Protein AF-A0A3M6VN60-F1 (afdb_monomer_lite)

Structure (mmCIF, N/CA/C/O backbone):
data_AF-A0A3M6VN60-F1
#
_entry.id   AF-A0A3M6VN60-F1
#
loop_
_atom_site.group_PDB
_atom_site.id
_atom_site.type_symbol
_atom_site.label_atom_id
_atom_site.label_alt_id
_atom_site.label_comp_id
_atom_site.label_asym_id
_atom_site.label_entity_id
_atom_site.label_seq_id
_atom_site.pdbx_PDB_ins_code
_atom_site.Cartn_x
_atom_site.Cartn_y
_atom_site.Cartn_z
_atom_site.occupancy
_atom_site.B_iso_or_equiv
_atom_site.auth_seq_id
_atom_site.auth_comp_id
_atom_site.auth_asym_id
_atom_site.auth_atom_id
_atom_site.pdbx_PDB_model_num
ATOM 1 N N . MET A 1 1 ? -46.910 0.283 26.138 1.00 45.59 1 MET A N 1
ATOM 2 C CA . MET A 1 1 ? -46.094 -0.534 25.217 1.00 45.59 1 MET A CA 1
ATOM 3 C C . MET A 1 1 ? -44.904 0.315 24.819 1.00 45.59 1 MET A C 1
ATOM 5 O O . MET A 1 1 ? -45.132 1.442 24.406 1.00 45.59 1 MET A O 1
ATOM 9 N N . SER A 1 2 ? -43.693 -0.178 25.081 1.00 51.00 2 SER A N 1
ATOM 10 C CA . SER A 1 2 ? -42.411 0.504 24.847 1.00 51.00 2 SER A CA 1
ATOM 11 C C . SER A 1 2 ? -42.206 0.785 23.353 1.00 51.00 2 SER A C 1
ATOM 13 O O . SER A 1 2 ? -42.551 -0.049 22.518 1.00 51.00 2 SER A O 1
ATOM 15 N N . SER A 1 3 ? -41.690 1.977 23.058 1.00 58.22 3 SER A N 1
ATOM 16 C CA . SER A 1 3 ? -41.261 2.427 21.732 1.00 58.22 3 SER A CA 1
ATOM 17 C C . SER A 1 3 ? -39.745 2.639 21.768 1.00 58.22 3 SER A C 1
ATOM 19 O O . SER A 1 3 ? -39.271 3.735 21.495 1.00 58.22 3 SER A O 1
ATOM 21 N N . ASP A 1 4 ? -38.998 1.617 22.188 1.00 61.66 4 ASP A N 1
ATOM 22 C CA . ASP A 1 4 ? -37.531 1.639 22.277 1.00 61.66 4 ASP A CA 1
ATOM 23 C C . ASP A 1 4 ? -36.896 0.797 21.162 1.00 61.66 4 ASP A C 1
ATOM 25 O O . ASP A 1 4 ? -36.007 -0.010 21.417 1.00 61.66 4 ASP A O 1
ATOM 29 N N . ASP A 1 5 ? -37.349 0.964 19.918 1.00 64.81 5 ASP A N 1
ATOM 30 C CA . ASP A 1 5 ? -36.726 0.307 18.771 1.00 64.81 5 ASP A CA 1
ATOM 31 C C . ASP A 1 5 ? -36.132 1.336 17.805 1.00 64.81 5 ASP A C 1
ATOM 33 O O . ASP A 1 5 ? -36.842 2.133 17.189 1.00 64.81 5 ASP A O 1
ATOM 37 N N . ASN A 1 6 ? -34.817 1.185 17.610 1.00 59.12 6 ASN A N 1
ATOM 38 C CA . ASN A 1 6 ? -34.084 1.446 16.370 1.00 59.12 6 ASN A CA 1
ATOM 39 C C . ASN A 1 6 ? -33.184 2.695 16.295 1.00 59.12 6 ASN A C 1
ATOM 41 O O . ASN A 1 6 ? -33.236 3.441 15.320 1.00 59.12 6 ASN A O 1
ATOM 45 N N . ASP A 1 7 ? -32.259 2.847 17.247 1.00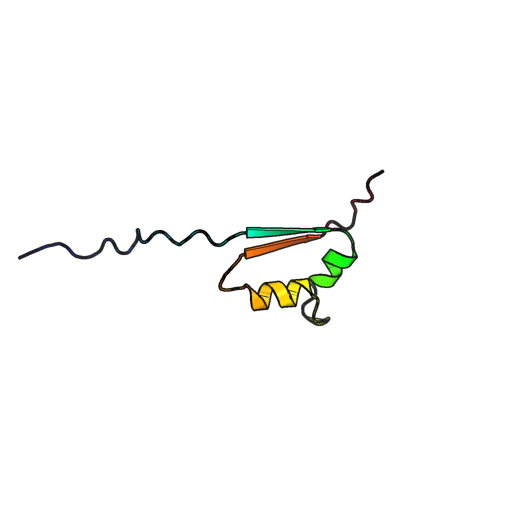 54.12 7 ASP A N 1
ATOM 46 C CA . ASP A 1 7 ? -30.998 3.571 17.007 1.00 54.12 7 ASP A CA 1
ATOM 47 C C . ASP A 1 7 ? -29.823 2.581 16.886 1.00 54.12 7 ASP A C 1
ATOM 49 O O . ASP A 1 7 ? -28.930 2.505 17.726 1.00 54.12 7 ASP A O 1
ATOM 53 N N . ILE A 1 8 ? -29.852 1.745 15.843 1.00 57.16 8 ILE A N 1
ATOM 54 C CA . ILE A 1 8 ? -28.707 0.897 15.446 1.00 57.16 8 ILE A CA 1
ATOM 55 C C . ILE A 1 8 ? -27.769 1.615 14.459 1.00 57.16 8 ILE A C 1
ATOM 57 O O . ILE A 1 8 ? -26.741 1.069 14.065 1.00 57.16 8 ILE A O 1
ATOM 61 N N . SER A 1 9 ? -28.108 2.847 14.063 1.00 57.75 9 SER A N 1
ATOM 62 C CA . SER A 1 9 ? -27.324 3.695 13.155 1.00 57.75 9 SER A CA 1
ATOM 63 C C . SER A 1 9 ? -26.061 4.282 13.784 1.00 57.75 9 SER A C 1
ATOM 65 O O . SER A 1 9 ? -25.164 4.698 13.054 1.00 57.75 9 SER A O 1
ATOM 67 N N . ALA A 1 10 ? -25.981 4.317 15.116 1.00 57.47 10 ALA A N 1
ATOM 68 C CA . ALA A 1 10 ? -24.903 4.965 15.859 1.00 57.47 10 ALA A CA 1
ATOM 69 C C . ALA A 1 10 ? -23.901 3.986 16.494 1.00 57.47 10 ALA A C 1
ATOM 71 O O . ALA A 1 10 ? -23.154 4.374 17.395 1.00 57.47 10 ALA A O 1
ATOM 72 N N . LEU A 1 11 ? -23.843 2.723 16.047 1.00 56.53 11 LEU A N 1
ATOM 73 C CA . LEU A 1 11 ? -22.714 1.868 16.421 1.00 56.53 11 LEU A CA 1
ATOM 74 C C . LEU A 1 11 ? -21.432 2.547 15.914 1.00 56.53 11 LEU A C 1
ATOM 76 O O . LEU A 1 11 ? -21.322 2.786 14.708 1.00 56.53 11 LEU A O 1
ATOM 80 N N . PRO A 1 12 ? -20.466 2.889 16.785 1.00 58.09 12 PRO A N 1
ATOM 81 C CA . PRO A 1 12 ? -19.231 3.501 16.332 1.00 58.09 12 PRO A CA 1
ATOM 82 C C . PRO A 1 12 ? -18.530 2.481 15.440 1.00 58.09 12 PRO A C 1
ATOM 84 O O . PRO A 1 12 ? -18.056 1.453 15.926 1.00 58.09 12 PRO A O 1
ATOM 87 N N . SER A 1 13 ? -18.476 2.734 14.128 1.00 63.06 13 SER A N 1
ATOM 88 C CA . SER A 1 13 ? -17.577 1.980 13.263 1.00 63.06 13 SER A CA 1
ATOM 89 C C . SER A 1 13 ? -16.189 2.217 13.834 1.00 63.06 13 SER A C 1
ATOM 91 O O . SER A 1 13 ? -15.699 3.349 13.801 1.00 63.06 13 SER A O 1
ATOM 93 N N . THR A 1 14 ? -15.588 1.195 14.439 1.00 68.62 14 THR A N 1
ATOM 94 C CA . THR A 1 14 ? -14.207 1.275 14.907 1.00 68.62 14 THR A CA 1
ATOM 95 C C . THR A 1 14 ? -13.379 1.815 13.746 1.00 68.62 14 THR A C 1
ATOM 97 O O . THR A 1 14 ? -13.401 1.182 12.684 1.00 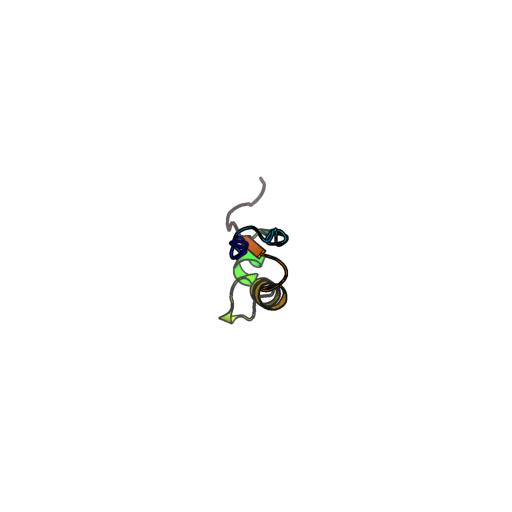68.62 14 THR A O 1
ATOM 100 N N . PRO A 1 15 ? -12.745 2.993 13.887 1.00 69.31 15 PRO A N 1
ATOM 101 C CA . PRO A 1 15 ? -12.047 3.614 12.776 1.00 69.31 15 PRO A CA 1
ATOM 102 C C . PRO A 1 15 ? -10.989 2.633 12.290 1.00 69.31 15 PRO A C 1
ATOM 104 O O . PRO A 1 15 ? -10.134 2.200 13.067 1.00 69.31 15 PRO A O 1
ATOM 107 N N . GLN A 1 16 ? -11.101 2.222 11.026 1.00 77.56 16 GLN A N 1
ATOM 108 C CA . GLN A 1 16 ? -10.117 1.326 10.448 1.00 77.56 16 GLN A CA 1
ATOM 109 C C . GLN A 1 16 ? -8.801 2.103 10.322 1.00 77.56 16 GLN A C 1
ATOM 111 O O . GLN A 1 16 ? -8.804 3.242 9.847 1.00 77.56 16 GLN A O 1
ATOM 116 N N . PRO A 1 17 ? -7.676 1.550 10.797 1.00 84.25 17 PRO A N 1
ATOM 117 C CA . PRO A 1 17 ? -6.382 2.188 10.638 1.00 84.25 17 PRO A CA 1
ATOM 118 C C . PRO A 1 17 ? -6.088 2.401 9.152 1.00 84.25 17 PRO A C 1
ATOM 120 O O . PRO A 1 17 ? -6.235 1.488 8.344 1.00 84.25 17 PRO A O 1
ATOM 123 N N . VAL A 1 18 ? -5.650 3.610 8.801 1.00 85.12 18 VAL A N 1
ATOM 124 C CA . VAL A 1 18 ? -5.284 3.962 7.426 1.00 85.12 18 VAL A CA 1
ATOM 125 C C . VAL A 1 18 ? -3.766 3.942 7.293 1.00 85.12 18 VAL A C 1
ATOM 127 O O . VAL A 1 18 ? -3.059 4.644 8.017 1.00 85.12 18 VAL A O 1
ATOM 130 N N . ILE A 1 19 ? -3.259 3.148 6.355 1.00 84.50 19 ILE A N 1
ATOM 131 C CA . ILE A 1 19 ? -1.837 3.023 6.042 1.00 84.50 19 ILE A CA 1
ATOM 132 C C . ILE A 1 19 ? -1.578 3.728 4.710 1.00 84.50 19 ILE A C 1
ATOM 134 O O . ILE A 1 19 ? -2.001 3.271 3.647 1.00 84.50 19 ILE A O 1
ATOM 138 N N . TYR A 1 20 ? -0.848 4.839 4.765 1.00 85.06 20 TYR A N 1
ATOM 139 C CA . TYR A 1 20 ? -0.399 5.557 3.575 1.00 85.06 20 TYR A CA 1
ATOM 140 C C . TYR A 1 20 ? 0.947 5.011 3.105 1.00 85.06 20 TYR A C 1
ATOM 142 O O . TYR A 1 20 ? 1.945 5.102 3.818 1.00 85.06 20 TYR A O 1
ATOM 150 N N . LEU A 1 21 ? 0.981 4.466 1.888 1.00 80.81 21 LEU A N 1
ATOM 151 C CA . LEU A 1 21 ? 2.211 3.976 1.269 1.00 80.81 21 LEU A CA 1
ATOM 152 C C . LEU A 1 21 ? 2.708 5.001 0.255 1.00 80.81 21 LEU A C 1
ATOM 154 O O . LEU A 1 21 ? 2.211 5.074 -0.866 1.00 80.81 21 LEU A O 1
ATOM 158 N N . THR A 1 22 ? 3.683 5.808 0.651 1.00 80.50 22 THR A N 1
ATOM 159 C CA . THR A 1 22 ? 4.355 6.768 -0.233 1.00 80.50 22 THR A CA 1
ATOM 160 C C . THR A 1 22 ? 5.670 6.181 -0.723 1.00 80.50 22 THR A C 1
ATOM 162 O O . THR A 1 22 ? 6.423 5.625 0.076 1.00 80.50 22 THR A O 1
ATOM 165 N N . GLY A 1 23 ? 5.983 6.319 -2.008 1.00 76.31 23 GLY A N 1
ATOM 166 C CA . GLY A 1 23 ? 7.262 5.850 -2.529 1.00 76.31 23 GLY A C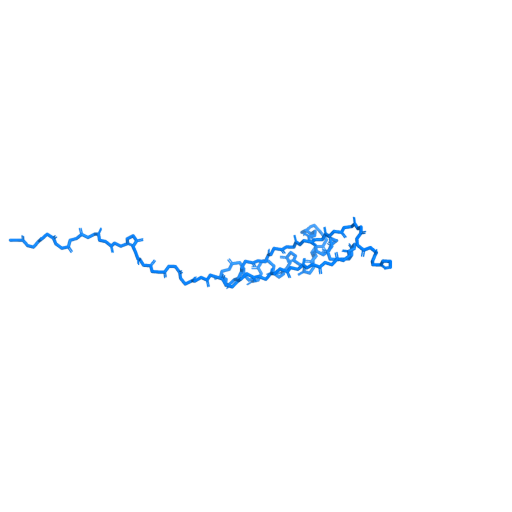A 1
ATOM 167 C C . GLY A 1 23 ? 7.492 6.194 -3.990 1.00 76.31 23 GLY A C 1
ATOM 168 O O . GLY A 1 23 ? 6.745 6.971 -4.589 1.00 76.31 23 GLY A O 1
ATOM 169 N N . ASP A 1 24 ? 8.553 5.605 -4.525 1.00 73.50 24 ASP A N 1
ATOM 170 C CA . ASP A 1 24 ? 9.035 5.796 -5.883 1.00 73.50 24 ASP A CA 1
ATOM 171 C C . ASP A 1 24 ? 8.331 4.848 -6.877 1.00 73.50 24 ASP A C 1
ATOM 173 O O . ASP A 1 24 ? 7.282 4.254 -6.603 1.00 73.50 24 ASP A O 1
A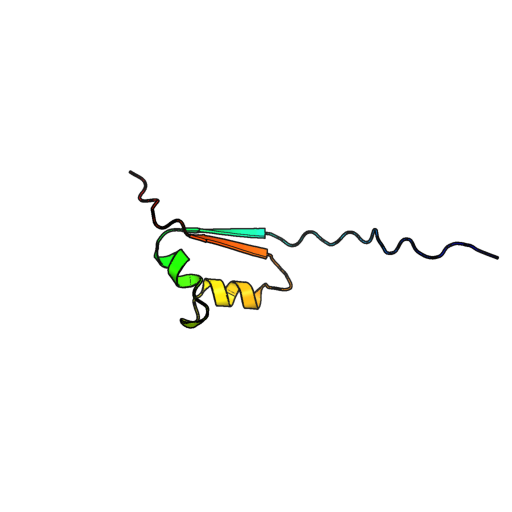TOM 177 N N . SER A 1 25 ? 8.922 4.696 -8.063 1.00 72.19 25 SER A N 1
ATOM 178 C CA . SER A 1 25 ? 8.412 3.812 -9.115 1.00 72.19 25 SER A CA 1
ATOM 179 C C . SER A 1 25 ? 8.229 2.346 -8.686 1.00 72.19 25 SER A C 1
ATOM 181 O O . SER A 1 25 ? 7.392 1.653 -9.267 1.00 72.19 25 SER A O 1
ATOM 183 N N . LEU A 1 26 ? 8.950 1.867 -7.662 1.00 73.62 26 LEU A N 1
ATOM 184 C CA . LEU A 1 26 ? 8.812 0.498 -7.167 1.00 73.62 26 LEU A CA 1
ATOM 185 C C . LEU A 1 26 ? 7.536 0.330 -6.338 1.00 73.62 26 LEU A C 1
ATOM 187 O O . LEU A 1 26 ? 6.841 -0.675 -6.480 1.00 73.62 26 LEU A O 1
ATOM 191 N N . THR A 1 27 ? 7.180 1.327 -5.524 1.00 75.56 27 THR A N 1
ATOM 192 C CA . THR A 1 27 ? 5.891 1.342 -4.815 1.00 75.56 27 THR A CA 1
ATOM 193 C C . THR A 1 27 ? 4.731 1.426 -5.800 1.00 75.56 27 THR A C 1
ATOM 195 O O . THR A 1 27 ? 3.718 0.770 -5.586 1.00 75.56 27 THR A O 1
ATOM 198 N N . GLN A 1 28 ? 4.886 2.161 -6.908 1.00 76.81 28 GLN A N 1
ATOM 199 C CA . GLN A 1 28 ? 3.872 2.202 -7.964 1.00 76.81 28 GLN A CA 1
ATOM 200 C C . GLN A 1 28 ? 3.679 0.829 -8.624 1.00 76.81 28 GLN A C 1
ATOM 202 O O . GLN A 1 28 ? 2.550 0.354 -8.692 1.00 76.81 28 GLN A O 1
ATOM 207 N N . ARG A 1 29 ? 4.755 0.154 -9.050 1.00 79.94 29 ARG A N 1
ATOM 208 C CA . ARG A 1 29 ? 4.660 -1.213 -9.606 1.00 79.94 29 ARG A CA 1
ATOM 209 C C . ARG A 1 29 ? 4.119 -2.216 -8.591 1.00 79.94 29 ARG A C 1
ATOM 211 O O . ARG A 1 29 ? 3.347 -3.094 -8.935 1.00 79.94 29 ARG A O 1
ATOM 218 N N . GLY A 1 30 ? 4.440 -2.029 -7.313 1.00 79.06 30 GLY A N 1
ATOM 219 C CA . GLY A 1 30 ? 3.902 -2.847 -6.231 1.00 79.06 30 GLY A CA 1
ATOM 220 C C . GLY A 1 30 ? 2.377 -2.796 -6.092 1.00 79.06 30 GLY A C 1
ATOM 221 O O . GLY A 1 30 ? 1.827 -3.683 -5.446 1.00 79.06 30 GLY A O 1
ATOM 222 N N . THR A 1 31 ? 1.697 -1.798 -6.672 1.00 80.00 31 THR A N 1
ATOM 223 C CA . THR A 1 31 ? 0.223 -1.720 -6.692 1.00 80.00 31 THR A CA 1
ATOM 224 C C . THR A 1 31 ? -0.432 -2.546 -7.786 1.00 80.00 31 THR A C 1
ATOM 226 O O . THR A 1 31 ? -1.652 -2.677 -7.765 1.00 80.00 31 THR A O 1
ATOM 229 N N . ASP A 1 32 ? 0.347 -3.102 -8.713 1.00 79.44 32 ASP A N 1
ATOM 230 C CA . ASP A 1 32 ? -0.182 -3.861 -9.836 1.00 79.44 32 ASP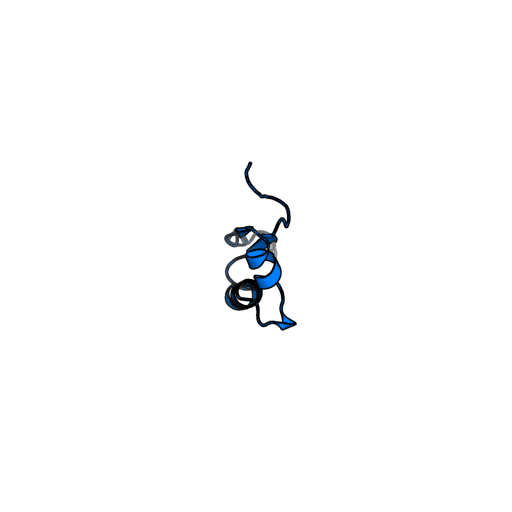 A CA 1
ATOM 231 C C . ASP A 1 32 ? -0.713 -5.233 -9.366 1.00 79.44 32 ASP A C 1
ATOM 233 O O . ASP A 1 32 ? 0.060 -6.055 -8.856 1.00 79.44 32 ASP A O 1
ATOM 237 N N . PRO A 1 33 ? -2.027 -5.499 -9.484 1.00 77.44 33 PRO A N 1
ATOM 238 C CA . PRO A 1 33 ? -2.593 -6.791 -9.123 1.00 77.44 33 PRO A CA 1
ATOM 239 C C . PRO A 1 33 ? -2.223 -7.901 -10.119 1.00 77.44 33 PRO A C 1
ATOM 241 O O . PRO A 1 33 ? -2.170 -9.061 -9.707 1.00 77.44 33 PRO A O 1
ATOM 244 N N . ASP A 1 34 ? -1.919 -7.574 -11.379 1.00 82.50 34 ASP A N 1
ATOM 245 C CA . ASP A 1 34 ? -1.568 -8.551 -12.417 1.00 82.50 34 ASP A CA 1
ATOM 246 C C . ASP A 1 34 ? -0.148 -9.101 -12.204 1.00 82.50 34 ASP A C 1
ATOM 248 O O . ASP A 1 34 ? 0.120 -10.278 -12.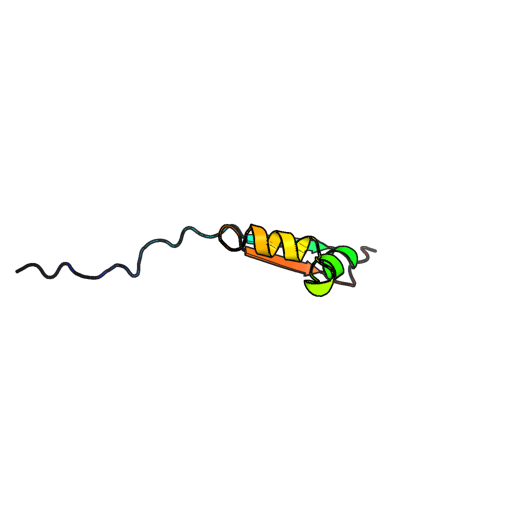450 1.00 82.50 34 ASP A O 1
ATOM 252 N N . GLU A 1 35 ? 0.751 -8.287 -11.642 1.00 78.62 35 GLU A N 1
ATOM 253 C CA . GLU A 1 35 ? 2.104 -8.709 -11.247 1.00 78.62 35 GLU A CA 1
ATOM 254 C C . GLU A 1 35 ? 2.165 -9.328 -9.837 1.00 78.62 35 GLU A C 1
ATOM 256 O O . GLU A 1 35 ? 3.249 -9.634 -9.338 1.00 78.62 35 GLU A O 1
ATOM 261 N N . SER A 1 36 ? 1.020 -9.524 -9.164 1.00 80.38 36 SER A N 1
ATOM 262 C CA . SER A 1 36 ? 0.977 -9.889 -7.736 1.00 80.38 36 SER A CA 1
ATOM 263 C C . SER A 1 36 ? 1.824 -8.944 -6.875 1.00 80.38 36 SER A C 1
ATOM 265 O O . SER A 1 36 ? 2.565 -9.368 -5.981 1.00 80.38 36 SER A O 1
ATOM 267 N N . GLY A 1 37 ? 1.723 -7.645 -7.161 1.00 83.88 37 GLY A N 1
ATOM 268 C CA . GLY A 1 37 ? 2.472 -6.604 -6.486 1.00 83.88 37 GLY A CA 1
ATOM 269 C C . GLY A 1 37 ? 2.272 -6.654 -4.972 1.00 83.88 37 GLY A C 1
ATOM 270 O O . GLY A 1 37 ? 1.180 -6.902 -4.453 1.00 83.88 37 GLY A O 1
ATOM 271 N N . TRP A 1 38 ? 3.352 -6.421 -4.230 1.00 84.50 38 TRP A N 1
ATOM 272 C CA . TRP A 1 38 ? 3.340 -6.542 -2.773 1.00 84.50 38 TRP A CA 1
ATOM 273 C C . TRP A 1 38 ? 2.306 -5.619 -2.102 1.00 84.50 38 TRP A C 1
ATOM 275 O O . TRP A 1 38 ? 1.741 -5.991 -1.074 1.00 84.50 38 TRP A O 1
ATOM 285 N N . VAL A 1 39 ? 2.004 -4.454 -2.692 1.00 84.88 39 VAL A N 1
ATOM 286 C CA . VAL A 1 39 ? 0.969 -3.539 -2.187 1.00 84.88 39 VAL A CA 1
ATOM 287 C C . VAL A 1 39 ? -0.423 -4.113 -2.421 1.00 84.88 39 VAL A C 1
ATOM 289 O O . VAL A 1 39 ? -1.245 -4.068 -1.508 1.00 84.88 39 VAL A O 1
ATOM 292 N N . ALA A 1 40 ? -0.676 -4.704 -3.591 1.00 83.81 40 ALA A N 1
ATOM 293 C CA . ALA A 1 40 ? -1.941 -5.377 -3.883 1.00 83.81 40 ALA A CA 1
ATOM 294 C C . ALA A 1 40 ? -2.173 -6.568 -2.930 1.00 83.81 40 ALA A C 1
ATOM 296 O O . ALA A 1 40 ? -3.265 -6.737 -2.382 1.00 83.81 40 ALA A O 1
ATOM 297 N N . LEU A 1 41 ? -1.123 -7.344 -2.634 1.00 85.94 41 LEU A N 1
ATOM 298 C CA . LEU A 1 41 ? -1.178 -8.428 -1.646 1.00 85.94 41 LEU A CA 1
ATOM 299 C C . LEU A 1 41 ? -1.465 -7.912 -0.230 1.00 85.94 41 LEU A C 1
ATOM 301 O O . LEU A 1 41 ? -2.252 -8.517 0.504 1.00 85.94 41 LEU A O 1
ATOM 305 N N . MET A 1 42 ? -0.862 -6.788 0.164 1.00 85.00 42 MET A N 1
ATOM 306 C CA . MET A 1 42 ? -1.157 -6.153 1.448 1.00 85.00 42 MET A CA 1
ATOM 307 C C . MET A 1 42 ? -2.600 -5.642 1.504 1.00 85.00 42 MET A C 1
ATOM 309 O O . MET A 1 42 ? -3.289 -5.917 2.484 1.00 85.00 42 MET A O 1
ATOM 313 N N . GLN A 1 43 ? -3.085 -4.971 0.458 1.00 85.50 43 GLN A N 1
ATOM 314 C CA . GLN A 1 43 ? -4.478 -4.526 0.353 1.00 85.50 43 GLN A CA 1
ATOM 315 C C . GLN A 1 43 ? -5.453 -5.693 0.499 1.00 85.50 43 GLN A C 1
ATOM 317 O O . GLN A 1 43 ? -6.403 -5.607 1.273 1.00 85.50 43 GLN A O 1
ATOM 322 N N . HIS A 1 44 ? -5.183 -6.818 -0.165 1.00 84.94 44 HIS A N 1
ATOM 323 C CA . HIS A 1 44 ? -5.999 -8.019 -0.025 1.00 84.94 44 HIS A CA 1
ATOM 324 C C . HIS A 1 44 ? -5.969 -8.577 1.407 1.00 84.94 44 HIS A C 1
ATOM 326 O O . HIS A 1 44 ? -7.013 -8.898 1.975 1.00 84.94 44 HIS A O 1
ATOM 332 N N . ARG A 1 45 ? -4.782 -8.668 2.022 1.00 86.12 45 ARG A N 1
ATOM 333 C CA . ARG A 1 45 ? -4.619 -9.220 3.376 1.00 86.12 45 ARG A CA 1
ATOM 334 C C . ARG A 1 45 ? -5.293 -8.368 4.449 1.00 86.12 45 ARG A C 1
ATOM 336 O O . ARG A 1 45 ? -5.844 -8.920 5.398 1.00 86.12 45 ARG A O 1
ATOM 343 N N . TYR A 1 46 ? -5.226 -7.049 4.311 1.00 82.31 46 TYR A N 1
ATOM 344 C CA . TYR A 1 46 ? -5.716 -6.107 5.311 1.00 82.31 46 TYR A CA 1
ATOM 345 C C . TYR A 1 46 ? -7.097 -5.528 4.989 1.00 82.31 46 TYR A C 1
ATOM 347 O O . TYR A 1 46 ? -7.566 -4.704 5.761 1.00 82.31 46 TYR A O 1
ATOM 355 N N . ASN A 1 47 ? -7.806 -5.999 3.953 1.00 79.75 47 ASN A N 1
ATOM 356 C CA . ASN A 1 47 ? -9.071 -5.384 3.507 1.00 79.75 47 ASN A CA 1
ATOM 357 C C . ASN A 1 47 ? -10.169 -5.287 4.586 1.00 79.75 47 ASN A C 1
ATOM 359 O O . ASN A 1 47 ? -11.067 -4.461 4.472 1.00 79.75 47 ASN A O 1
ATOM 363 N N . ARG A 1 48 ? -10.113 -6.140 5.621 1.00 78.25 48 ARG A N 1
ATOM 364 C CA . ARG A 1 48 ? -11.075 -6.152 6.741 1.00 78.25 48 ARG A CA 1
ATOM 365 C C . ARG A 1 48 ? -10.564 -5.445 7.992 1.00 78.25 48 ARG A C 1
ATOM 367 O O . ARG A 1 48 ? -11.261 -5.423 9.002 1.00 78.25 48 ARG A O 1
ATOM 374 N N . SER A 1 49 ? -9.321 -4.977 7.968 1.00 79.88 49 SER A N 1
ATOM 375 C CA . SER A 1 49 ? -8.595 -4.525 9.154 1.00 79.88 49 SER A CA 1
ATOM 376 C C . SER A 1 49 ? -7.935 -3.166 8.991 1.00 79.88 49 SER A C 1
ATOM 378 O O . SER A 1 49 ? -7.714 -2.523 10.008 1.00 79.88 49 SER A O 1
ATOM 380 N N . ALA A 1 50 ? -7.578 -2.745 7.778 1.00 80.69 50 ALA A N 1
ATOM 381 C CA . ALA A 1 50 ? -6.912 -1.477 7.526 1.00 80.69 50 ALA A CA 1
ATOM 382 C C . ALA A 1 50 ? -7.118 -1.020 6.078 1.00 80.69 50 ALA A C 1
ATOM 384 O O . ALA A 1 50 ? -7.010 -1.817 5.142 1.00 80.69 50 ALA A O 1
ATOM 385 N N . ASP A 1 51 ? -7.299 0.283 5.897 1.00 82.00 51 ASP A N 1
ATOM 386 C CA . ASP A 1 51 ? -7.337 0.900 4.578 1.00 82.00 51 ASP A CA 1
ATOM 387 C C . ASP A 1 51 ? -5.912 1.206 4.119 1.00 82.00 51 ASP A C 1
ATOM 389 O O . ASP A 1 51 ? -5.208 2.019 4.717 1.00 82.00 51 ASP A O 1
ATOM 393 N N . ILE A 1 52 ? -5.464 0.562 3.043 1.00 81.75 52 ILE A N 1
ATOM 394 C CA . ILE A 1 52 ? -4.140 0.812 2.464 1.00 81.75 52 ILE A CA 1
ATOM 395 C C . ILE A 1 52 ? -4.294 1.701 1.235 1.00 81.75 52 ILE A C 1
ATOM 397 O O . ILE A 1 52 ? -4.836 1.281 0.209 1.00 81.75 52 ILE A O 1
ATOM 401 N N . ILE A 1 53 ? -3.763 2.919 1.333 1.00 81.88 53 ILE A N 1
ATOM 402 C CA . ILE A 1 53 ? -3.811 3.929 0.276 1.00 81.88 53 ILE A CA 1
ATOM 403 C C . ILE A 1 53 ? -2.398 4.102 -0.296 1.00 81.88 53 ILE A C 1
ATOM 405 O O . ILE A 1 53 ? -1.576 4.822 0.286 1.00 81.88 53 ILE A O 1
ATOM 409 N N . PRO A 1 54 ? -2.082 3.468 -1.438 1.00 73.50 54 PRO A N 1
ATOM 410 C CA . PRO A 1 54 ? -0.847 3.749 -2.141 1.00 73.50 54 PRO A CA 1
ATOM 411 C C . PRO A 1 54 ? -0.887 5.132 -2.785 1.00 73.50 54 PRO A C 1
ATOM 413 O O . PRO A 1 54 ? -1.777 5.477 -3.561 1.00 73.50 54 PRO A O 1
ATOM 416 N N . ARG A 1 55 ? 0.130 5.928 -2.479 1.00 72.94 55 ARG A N 1
ATOM 417 C CA . ARG A 1 55 ? 0.450 7.203 -3.117 1.00 72.94 55 ARG A CA 1
ATOM 418 C C . ARG A 1 55 ? 1.833 7.080 -3.748 1.00 72.94 55 ARG A C 1
ATOM 420 O O . ARG A 1 55 ? 2.795 7.705 -3.309 1.00 72.94 55 ARG A O 1
ATOM 427 N N . GLY A 1 56 ? 1.926 6.229 -4.769 1.00 59.94 56 GLY A N 1
ATOM 428 C CA . GLY A 1 56 ? 3.097 6.170 -5.637 1.00 59.94 56 GLY A CA 1
ATOM 429 C C . GLY A 1 56 ? 3.150 7.435 -6.485 1.00 59.94 56 GLY A C 1
ATOM 430 O O . GLY A 1 56 ? 2.326 7.613 -7.380 1.00 59.94 56 GLY A O 1
ATOM 431 N N . LEU A 1 57 ? 4.087 8.331 -6.190 1.00 58.09 57 LEU A N 1
ATOM 432 C CA . LEU A 1 57 ? 4.397 9.457 -7.064 1.00 58.09 57 LEU A CA 1
ATOM 433 C C . LEU A 1 57 ? 5.653 9.089 -7.852 1.00 58.09 57 LEU A C 1
ATOM 435 O O . LEU A 1 57 ? 6.773 9.263 -7.372 1.00 58.09 57 LEU A O 1
ATOM 439 N N . SER A 1 58 ? 5.476 8.610 -9.086 1.00 47.88 58 SER A N 1
ATOM 440 C CA . SER A 1 58 ? 6.562 8.638 -10.069 1.00 47.88 58 SER A CA 1
ATOM 441 C C . SER A 1 58 ? 6.916 10.102 -10.325 1.00 47.88 58 SER A C 1
ATOM 443 O O . SER A 1 58 ? 6.199 10.812 -11.028 1.00 47.88 58 SER A O 1
ATOM 445 N N . GLY A 1 59 ? 7.955 10.592 -9.645 1.00 51.16 59 GLY A N 1
ATOM 446 C CA . GLY A 1 59 ? 8.380 11.988 -9.749 1.00 51.16 59 GLY A CA 1
ATOM 447 C C . GLY A 1 59 ? 9.068 12.590 -8.523 1.00 51.16 59 GLY A C 1
ATOM 448 O O . GLY A 1 59 ? 9.753 13.595 -8.685 1.00 51.16 59 GLY A O 1
ATOM 449 N N . TYR A 1 60 ? 8.976 11.998 -7.325 1.00 47.78 60 TYR A N 1
ATOM 450 C CA . TYR A 1 60 ? 9.767 12.460 -6.171 1.00 47.78 60 TYR A CA 1
ATOM 451 C C . TYR A 1 60 ? 11.193 11.880 -6.209 1.00 47.78 60 TYR A C 1
ATOM 453 O O . TYR A 1 60 ? 11.576 11.054 -5.389 1.00 47.78 60 TYR A O 1
ATOM 461 N N . ASN A 1 61 ? 12.003 12.343 -7.165 1.00 44.81 61 ASN A N 1
ATOM 462 C CA . ASN A 1 61 ? 13.436 12.480 -6.907 1.00 44.81 61 ASN A CA 1
ATOM 463 C C . ASN A 1 61 ? 13.571 13.695 -5.983 1.00 44.81 61 ASN A C 1
ATOM 465 O O . ASN A 1 61 ? 13.404 14.830 -6.432 1.00 44.81 61 ASN A O 1
ATOM 469 N N . THR A 1 62 ? 13.812 13.473 -4.690 1.00 46.88 62 THR A N 1
ATOM 470 C CA . THR A 1 62 ? 14.307 14.541 -3.813 1.00 46.88 62 THR A CA 1
ATOM 471 C C . THR A 1 62 ? 15.590 15.083 -4.432 1.00 46.88 62 THR A C 1
ATOM 473 O O . THR A 1 62 ? 16.539 14.324 -4.635 1.00 46.88 62 THR A O 1
ATOM 476 N N . LYS A 1 63 ? 15.583 16.365 -4.789 1.00 48.06 63 LYS A N 1
ATOM 477 C CA . LYS A 1 63 ? 16.768 17.101 -5.219 1.00 48.06 63 LYS A CA 1
ATOM 478 C C . LYS A 1 63 ? 17.404 17.792 -4.023 1.00 48.06 63 LYS A C 1
ATOM 480 O O . LYS A 1 63 ? 16.631 18.174 -3.115 1.00 48.06 63 LYS A O 1
#

Organism: NCBI:txid542832

InterPro domains:
  IPR036514 SGNH hydrolase superfamily [G3DSA:3.40.50.1110] (16-63)

pLDDT: mean 71.55, std 12.93, range [44.81, 86.12]

Sequence (63 aa):
MSSDDNDISALPSTPQPVIYLTGDSLTQRGTDPDESGWVALMQHRYNRSADIIPRGLSGYNTK

Radius of gyration: 18.97 Å; chains: 1; bounding box: 63×27×38 Å

Secondary structure (DSSP, 8-state):
--------TT---PPPPEEEEEESHHHHHTT-TTTT-HHHHHHHHHTTT-EEEEEE-TT----

Foldseek 3Di:
DDPPDDPPVPPPPPPAAEAEAEDEPLLVVLCDVVVVRVLVVVCVVCVPHYHYHYDHDHPPPPD